Protein 1Z91 (pdb70)

InterPro domains:
  IPR000835 MarR-type HTH domain [PR00598] (55-71)
  IPR000835 MarR-type HTH domain [PR00598] (72-87)
  IPR000835 MarR-type HTH domain [PR00598] (91-107)
  IPR000835 MarR-type HTH domain [PS50995] (11-141)
  IPR000835 MarR-type HTH domain [SM00347] (31-131)
  IPR036388 Winged helix-like DNA-binding domain superfamily [G3DSA:1.10.10.10] (1-147)
  IPR036390 Winged helix DNA-binding domain superfamily [SSF46785] (8-143)
  IPR039422 Transcription regulators MarR/SlyA-like [PTHR33164] (9-141)
  IPR055166 Transcriptional regulator SarA/SarZ/Rot-like, helix-turn-helix domain [PF22381] (29-109)

Foldseek 3Di:
DDCVVDPVSVVVVVVVVLQVLCCVVVVVVVDHRLLVVLLVVCLPPQKDKLCVSCVVSVDDPVVSVVSVVVCVVVVQWDKDQDPVDSVIIMIGGGVVNNVSVVSCVCVVVVSVVVVVDDDCVVVVVVVVVVVVVVVVD

CATH classification: 1.10.10.10

Radius of gyration: 16.93 Å; Cα contacts (8 Å, |Δi|>4): 106; chains: 1; bounding box: 49×27×35 Å

B-factor: mean 36.59, std 13.79, range [1.74, 80.22]

Solvent-accessible surface area: 9925 Å² total; per-residue (Å²): 226,155,108,109,112,71,108,84,71,76,69,122,29,63,57,144,107,73,44,124,66,39,129,83,33,2,83,176,29,119,2,47,63,48,3,5,49,0,0,74,19,1,40,124,83,90,58,20,37,46,142,94,0,8,99,85,32,153,43,89,86,54,70,9,55,51,6,4,100,119,0,61,149,73,24,4,5,70,75,122,149,6,166,159,37,118,215,32,47,45,0,34,18,33,147,80,0,40,109,24,88,120,138,3,89,104,11,59,53,61,4,61,43,81,26,179,92,88,45,105,87,25,130,115,96,110,69,62,75,140,86,53,88,83,98,132,167

Structure (mmCIF, N/CA/C/O backbone):
data_1Z91
#
_entry.id   1Z91
#
_cell.length_a   55.355
_cell.length_b   55.355
_cell.length_c   77.242
_cell.angle_alpha   90.00
_cell.angle_beta   90.00
_cell.angle_gamma   90.00
#
_symmetry.space_group_name_H-M   'P 41 21 2'
#
loop_
_entity.id
_entity.type
_entity.pdbx_description
1 polymer 'Organic hydroperoxide resistance transcriptional regulator'
2 water water
#
loop_
_atom_site.group_PDB
_atom_site.id
_atom_site.type_symbol
_atom_site.label_atom_id
_atom_site.label_alt_id
_atom_site.label_comp_id
_atom_site.label_asym_id
_atom_site.label_entity_id
_atom_site.label_seq_id
_atom_site.pdbx_PDB_ins_code
_atom_site.Cartn_x
_atom_site.Cartn_y
_atom_site.Cartn_z
_atom_site.occupancy
_atom_site.B_iso_or_equiv
_atom_site.auth_seq_id
_atom_site.auth_comp_id
_atom_site.auth_asym_id
_atom_site.auth_atom_id
_atom_site.pdbx_PDB_model_num
ATOM 1 N N . MET A 1 8 ? -18.223 -8.054 23.814 1.00 44.48 8 MET A N 1
ATOM 2 C CA . MET A 1 8 ? -16.806 -8.495 23.937 1.00 34.35 8 MET A CA 1
ATOM 3 C C . MET A 1 8 ? -16.134 -8.803 22.606 1.00 29.83 8 MET A C 1
ATOM 4 O O . MET A 1 8 ? -15.228 -9.626 22.548 1.00 31.55 8 MET A O 1
ATOM 9 N N . LYS A 1 9 ? -16.562 -8.153 21.532 1.00 29.29 9 LYS A N 1
ATOM 10 C CA . LYS A 1 9 ? -15.929 -8.423 20.251 1.00 27.21 9 LYS A CA 1
ATOM 11 C C . LYS A 1 9 ? -14.485 -7.925 20.321 1.00 28.77 9 LYS A C 1
ATOM 12 O O . LYS A 1 9 ? -14.166 -6.957 21.024 1.00 28.68 9 LYS A O 1
ATOM 18 N N . LEU A 1 10 ? -13.605 -8.612 19.609 1.00 23.68 10 LEU A N 1
ATOM 19 C CA . LEU A 1 10 ? -12.211 -8.231 19.583 1.00 18.08 10 LEU A CA 1
ATOM 20 C C . LEU A 1 10 ? -12.075 -6.765 19.146 1.00 22.78 10 LEU A C 1
ATOM 21 O O . LEU A 1 10 ? -11.384 -5.975 19.794 1.00 24.03 10 LEU A O 1
ATOM 26 N N . GLU A 1 11 ? -12.761 -6.392 18.067 1.00 24.67 11 GLU A N 1
ATOM 27 C CA . GLU A 1 11 ? -12.685 -5.026 17.550 1.00 24.12 11 GLU A CA 1
ATOM 28 C C . GLU A 1 11 ? -13.393 -3.943 18.378 1.00 20.51 11 GLU A C 1
ATOM 29 O O . GLU A 1 11 ? -13.457 -2.794 17.966 1.00 24.26 11 GLU A O 1
ATOM 35 N N . ASN A 1 12 ? -13.932 -4.299 19.537 1.00 25.26 12 ASN A N 1
ATOM 36 C CA . ASN A 1 12 ? -14.562 -3.297 20.390 1.00 25.25 12 ASN A CA 1
ATOM 37 C C . ASN A 1 12 ? -13.602 -3.017 21.549 1.00 24.10 12 ASN A C 1
ATOM 38 O O . ASN A 1 12 ? -13.850 -2.154 22.387 1.00 26.41 12 ASN A O 1
ATOM 43 N N . GLN A 1 13 ? -12.502 -3.762 21.587 1.00 20.44 13 GLN A N 1
ATOM 44 C CA . GLN A 1 13 ? -11.491 -3.588 22.625 1.00 25.10 13 GLN A CA 1
ATOM 45 C C . GLN A 1 13 ? -10.550 -2.449 22.247 1.00 19.11 13 GLN A C 1
ATOM 46 O O . GLN A 1 13 ? -9.912 -2.484 21.201 1.00 29.14 13 GLN A O 1
ATOM 52 N N . LEU A 1 14 ? -10.463 -1.438 23.100 1.00 17.15 14 LEU A N 1
ATOM 53 C CA . LEU A 1 14 ? -9.605 -0.290 22.825 1.00 14.35 14 LEU A CA 1
ATOM 54 C C . LEU A 1 14 ? -8.124 -0.667 22.776 1.00 13.59 14 LEU A C 1
ATOM 55 O O . LEU A 1 14 ? -7.348 -0.075 22.028 1.00 17.04 14 LEU A O 1
ATOM 60 N N . SER A 1 15 ? -7.728 -1.657 23.567 1.00 14.51 15 SER A N 1
ATOM 61 C CA . SER A 1 15 ? -6.331 -2.063 23.573 1.00 15.85 15 SER A CA 1
ATOM 62 C C . SER A 1 15 ? -5.963 -2.666 22.222 1.00 17.48 15 SER A C 1
ATOM 63 O O . SER A 1 15 ? -4.921 -2.329 21.661 1.00 25.40 15 SER A O 1
ATOM 66 N N . PHE A 1 16 ? -6.812 -3.540 21.687 1.00 14.56 16 PHE A N 1
ATOM 67 C CA . PHE A 1 16 ? -6.516 -4.118 20.382 1.00 21.85 16 PHE A CA 1
ATOM 68 C C . PHE A 1 16 ? -6.538 -3.049 19.270 1.00 19.39 16 PHE A C 1
ATOM 69 O O . 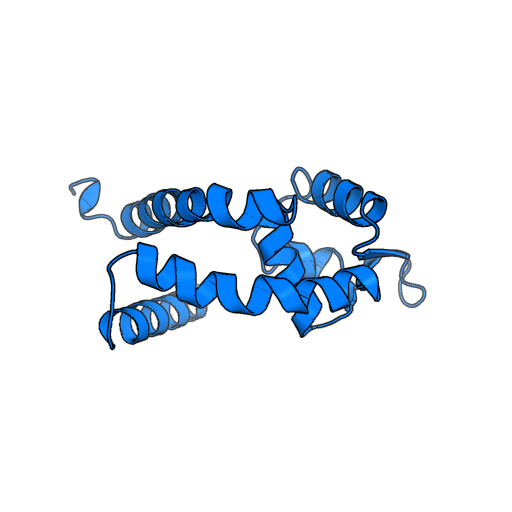PHE A 1 16 ? -5.666 -3.037 18.404 1.00 22.91 16 PHE A O 1
ATOM 77 N N . LEU A 1 17 ? -7.527 -2.158 19.307 1.00 15.97 17 LEU A N 1
ATOM 78 C CA . LEU A 1 17 ? -7.661 -1.089 18.318 1.00 14.39 17 LEU A CA 1
ATOM 79 C C . LEU A 1 17 ? -6.424 -0.199 18.236 1.00 12.97 17 LEU A C 1
ATOM 80 O O . LEU A 1 17 ? -5.999 0.205 17.148 1.00 9.16 17 LEU A O 1
ATOM 85 N N . LEU A 1 18 ? -5.847 0.104 19.395 1.00 12.45 18 LEU A N 1
ATOM 86 C CA . LEU A 1 18 ? -4.641 0.922 19.479 1.00 8.42 18 LEU A CA 1
ATOM 87 C C . LEU A 1 18 ? -3.468 0.189 18.846 1.00 14.74 18 LEU A C 1
ATOM 88 O O . LEU A 1 18 ? -2.699 0.775 18.089 1.00 16.56 18 LEU A O 1
ATOM 93 N N . TYR A 1 19 ? -3.333 -1.099 19.162 1.00 17.39 19 TYR A N 1
ATOM 94 C CA . TYR A 1 19 ? -2.223 -1.881 18.638 1.00 16.75 19 TYR A CA 1
ATOM 95 C C . TYR A 1 19 ? -2.347 -2.123 17.142 1.00 17.77 19 TYR A C 1
ATOM 96 O O . TYR A 1 19 ? -1.389 -1.899 16.402 1.00 17.44 19 TYR A O 1
ATOM 105 N N . ALA A 1 20 ? -3.514 -2.574 16.689 1.00 14.12 20 ALA A N 1
ATOM 106 C CA . ALA A 1 20 ? -3.698 -2.818 15.263 1.00 16.70 20 ALA A CA 1
ATOM 107 C C . ALA A 1 20 ? -3.400 -1.549 14.470 1.00 16.23 20 ALA A C 1
ATOM 108 O O . ALA A 1 20 ? -2.565 -1.567 13.555 1.00 19.23 20 ALA A O 1
ATOM 110 N N . SER A 1 21 ? -4.074 -0.454 14.826 1.00 15.21 21 SER A N 1
ATOM 111 C CA . SER A 1 21 ? -3.882 0.832 14.141 1.00 21.71 21 SER A CA 1
ATOM 112 C C . SER A 1 21 ? -2.414 1.199 14.147 1.00 24.85 21 SER A C 1
ATOM 113 O O . SER A 1 21 ? -1.911 1.830 13.213 1.00 25.29 21 SER A O 1
ATOM 116 N N . SER A 1 22 ? -1.742 0.793 15.218 1.00 23.31 22 SER A N 1
ATOM 117 C CA . SER A 1 22 ? -0.317 1.021 15.388 1.00 23.98 22 SER A CA 1
ATOM 118 C C . SER A 1 22 ? 0.454 0.318 14.254 1.00 24.70 22 SER A C 1
ATOM 119 O O . SER A 1 22 ? 1.294 0.935 13.586 1.00 19.49 22 SER A O 1
ATOM 122 N N . ARG A 1 23 ? 0.154 -0.965 14.036 1.00 23.45 23 ARG A N 1
ATOM 123 C CA . ARG A 1 23 ? 0.794 -1.754 12.980 1.00 19.00 23 ARG A CA 1
ATOM 124 C C . ARG A 1 23 ? 0.513 -1.141 11.614 1.00 20.47 23 ARG A C 1
ATOM 125 O O . ARG A 1 23 ? 1.427 -0.885 10.846 1.00 19.33 23 ARG A O 1
ATOM 133 N N . GLU A 1 24 ? -0.763 -0.918 11.313 1.00 26.36 24 GLU A N 1
ATOM 134 C CA . GLU A 1 24 ? -1.158 -0.343 10.032 1.00 27.67 24 GLU A CA 1
ATOM 135 C C . GLU A 1 24 ? -0.495 0.998 9.724 1.00 31.04 24 GLU A C 1
ATOM 136 O O . GLU A 1 24 ? -0.040 1.221 8.599 1.00 30.52 24 GLU A O 1
ATOM 142 N N . MET A 1 25 ? -0.443 1.892 10.713 1.00 34.56 25 MET A N 1
ATOM 143 C CA . MET A 1 25 ? 0.183 3.207 10.529 1.00 36.06 25 MET A CA 1
ATOM 144 C C . MET A 1 25 ? 1.674 3.072 10.237 1.00 35.58 25 MET A C 1
ATOM 145 O O . MET A 1 25 ? 2.183 3.652 9.289 1.00 34.02 25 MET A O 1
ATOM 150 N N . THR A 1 26 ? 2.366 2.306 11.071 1.00 32.91 26 THR A N 1
ATOM 151 C CA . THR A 1 26 ? 3.788 2.073 10.906 1.00 31.47 26 THR A CA 1
ATOM 152 C C . THR A 1 26 ? 4.169 1.658 9.488 1.00 34.76 26 THR A C 1
ATOM 153 O O . THR A 1 26 ? 4.985 2.313 8.846 1.00 45.17 26 THR A O 1
ATOM 157 N N . LYS A 1 27 ? 3.589 0.568 9.000 1.00 38.34 27 LYS A N 1
ATOM 158 C CA . LYS A 1 27 ? 3.891 0.085 7.651 1.00 41.36 27 LYS A CA 1
ATOM 159 C C . LYS A 1 27 ? 3.818 1.191 6.608 1.00 41.53 27 LYS A C 1
ATOM 160 O O . LYS A 1 27 ? 4.354 1.055 5.511 1.00 44.69 27 LYS A O 1
ATOM 166 N N . GLN A 1 28 ? 3.158 2.286 6.964 1.00 41.85 28 GLN A N 1
ATOM 167 C CA . GLN A 1 28 ? 2.987 3.422 6.069 1.00 39.10 28 GLN A CA 1
ATOM 168 C C . GLN A 1 28 ? 4.274 4.241 5.959 1.00 39.84 28 GLN A C 1
ATOM 169 O O . GLN A 1 28 ? 4.317 5.256 5.261 1.00 40.56 28 GLN A O 1
ATOM 175 N N . TYR A 1 29 ? 5.323 3.805 6.649 1.00 41.24 29 TYR A N 1
ATOM 176 C CA . TYR A 1 29 ? 6.591 4.528 6.620 1.00 42.97 29 TYR A CA 1
ATOM 177 C C . TYR A 1 29 ? 7.619 3.971 5.643 1.00 41.90 29 TYR A C 1
ATOM 178 O O . TYR A 1 29 ? 8.295 4.740 4.959 1.00 44.59 29 TYR A O 1
ATOM 187 N N . LYS A 1 30 ? 7.727 2.645 5.572 1.00 38.42 30 LYS A N 1
ATOM 188 C CA . LYS A 1 30 ? 8.689 1.985 4.686 1.00 43.08 30 LYS A CA 1
ATOM 189 C C . LYS A 1 30 ? 9.030 2.785 3.430 1.00 43.70 30 LYS A C 1
ATOM 190 O O . LYS A 1 30 ? 10.200 3.004 3.131 1.00 49.06 30 LYS A O 1
ATOM 196 N N . PRO A 1 31 ? 8.015 3.244 2.685 1.00 42.88 31 PRO A N 1
ATOM 197 C CA . PRO A 1 31 ? 8.254 4.019 1.462 1.00 41.18 31 PRO A CA 1
ATOM 198 C C . PRO A 1 31 ? 9.110 5.273 1.642 1.00 38.51 31 PRO A C 1
ATOM 199 O O . PRO A 1 31 ? 10.069 5.500 0.908 1.00 32.01 31 PRO A O 1
ATOM 203 N N . LEU A 1 32 ? 8.753 6.087 2.624 1.00 40.35 32 LEU A N 1
ATOM 204 C CA . LEU A 1 32 ? 9.456 7.333 2.870 1.00 37.53 32 LEU A CA 1
ATOM 205 C C . LEU A 1 32 ? 10.795 7.164 3.586 1.00 40.41 32 LEU A C 1
ATOM 206 O O . LEU A 1 32 ? 11.734 7.932 3.350 1.00 41.76 32 LEU A O 1
ATOM 211 N N . LEU A 1 33 ? 10.890 6.157 4.448 1.00 40.21 33 LEU A N 1
ATOM 212 C CA . LEU A 1 33 ? 12.122 5.911 5.191 1.00 41.82 33 LEU A CA 1
ATOM 213 C C . LEU A 1 33 ? 13.188 5.150 4.402 1.00 45.14 33 LEU A C 1
ATOM 214 O O . LEU A 1 33 ? 14.387 5.303 4.658 1.00 39.38 33 LEU A O 1
ATOM 219 N N . ASP A 1 34 ? 12.759 4.331 3.448 1.00 47.48 34 ASP A N 1
ATOM 220 C CA . ASP A 1 34 ? 13.703 3.567 2.642 1.00 47.65 34 ASP A CA 1
ATOM 221 C C . ASP A 1 34 ? 14.670 4.489 1.920 1.00 49.35 34 ASP A C 1
ATOM 222 O O . ASP A 1 34 ? 15.804 4.110 1.641 1.00 48.47 34 ASP A O 1
ATOM 227 N N . LYS A 1 35 ? 14.227 5.708 1.637 1.00 53.40 35 LYS A N 1
ATOM 228 C CA . LYS A 1 35 ? 15.081 6.672 0.956 1.00 57.87 35 LYS A CA 1
ATOM 229 C C . LYS A 1 35 ? 16.223 7.145 1.860 1.00 57.32 35 LYS A C 1
ATOM 230 O O . LYS A 1 35 ? 17.352 7.339 1.401 1.00 59.12 35 LYS A O 1
ATOM 236 N N . LEU A 1 36 ? 15.928 7.325 3.144 1.00 55.24 36 LEU A N 1
ATOM 237 C CA . LEU A 1 36 ? 16.930 7.778 4.104 1.00 52.76 36 LEU A CA 1
ATOM 238 C C . LEU A 1 36 ? 17.684 6.597 4.697 1.00 51.70 36 LEU A C 1
ATOM 239 O O . LEU A 1 36 ? 18.567 6.780 5.531 1.00 51.20 36 LEU A O 1
ATOM 244 N N . ASN A 1 37 ? 17.331 5.391 4.253 1.00 54.15 37 ASN A N 1
ATOM 245 C CA . ASN A 1 37 ? 17.940 4.151 4.737 1.00 57.36 37 ASN A CA 1
ATOM 246 C C . ASN A 1 37 ? 17.402 3.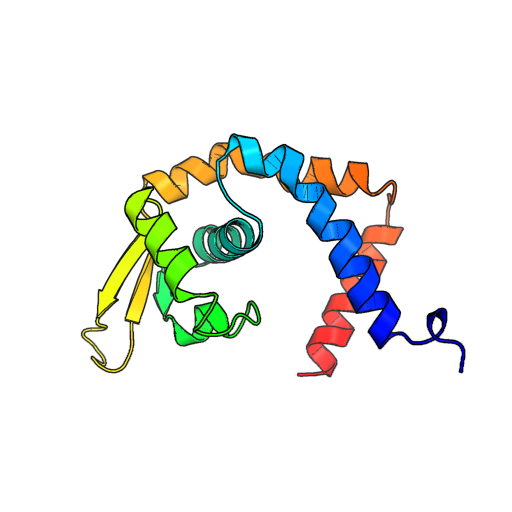770 6.112 1.00 57.94 37 ASN A C 1
ATOM 247 O O . ASN A 1 37 ? 17.351 2.596 6.480 1.00 61.74 37 ASN A O 1
ATOM 252 N N . ILE A 1 38 ? 16.994 4.787 6.857 1.00 56.01 38 ILE A N 1
ATOM 253 C CA . ILE A 1 38 ? 16.448 4.634 8.196 1.00 52.31 38 ILE A CA 1
ATOM 254 C C . ILE A 1 38 ? 15.281 3.644 8.263 1.00 47.34 38 ILE A C 1
ATOM 255 O O . ILE A 1 38 ? 14.513 3.502 7.310 1.00 44.35 38 ILE A O 1
ATOM 260 N N . THR A 1 39 ? 15.162 2.955 9.398 1.00 42.85 39 THR A N 1
ATOM 261 C CA . THR A 1 39 ? 14.048 2.040 9.626 1.00 33.89 39 THR A CA 1
ATOM 262 C C . THR A 1 39 ? 13.106 2.821 10.534 1.00 30.72 39 THR A C 1
ATOM 263 O O . THR A 1 39 ? 13.397 3.958 10.913 1.00 32.62 39 THR A O 1
ATOM 267 N N . TYR A 1 40 ? 11.981 2.229 10.890 1.00 24.70 40 TYR A N 1
ATOM 268 C CA . TYR A 1 40 ? 11.053 2.940 11.740 1.00 25.75 40 TYR A CA 1
ATOM 269 C C . TYR A 1 40 ? 11.618 3.246 13.137 1.00 25.20 40 TYR A C 1
ATOM 270 O O . TYR A 1 40 ? 11.648 4.400 13.552 1.00 29.06 40 TYR A O 1
ATOM 279 N N . PRO A 1 41 ? 12.082 2.229 13.875 1.00 19.20 41 PRO A N 1
ATOM 280 C CA . PRO A 1 41 ? 12.612 2.535 15.205 1.00 19.04 41 PRO A CA 1
ATOM 281 C C . PRO A 1 41 ? 13.718 3.568 15.172 1.00 23.92 41 PRO A C 1
ATOM 282 O O . PRO A 1 41 ? 13.803 4.423 16.049 1.00 25.55 41 PRO A O 1
ATOM 286 N N . GLN A 1 42 ? 14.561 3.495 14.151 1.00 25.45 42 GLN A N 1
ATOM 287 C CA . GLN A 1 42 ? 15.676 4.423 14.040 1.00 25.79 42 GLN A CA 1
ATOM 288 C C . GLN A 1 42 ? 15.174 5.824 13.801 1.00 25.30 42 GLN A C 1
ATOM 289 O O . GLN A 1 42 ? 15.798 6.803 14.229 1.00 28.66 42 GLN A O 1
ATOM 295 N N . TYR A 1 43 ? 14.037 5.915 13.119 1.00 23.99 43 TYR A N 1
ATOM 296 C CA . TYR A 1 43 ? 13.431 7.204 12.821 1.00 18.73 43 TYR A CA 1
ATOM 297 C C . TYR A 1 43 ? 12.924 7.823 14.120 1.00 17.15 43 TYR A C 1
ATOM 298 O O . TYR A 1 43 ? 13.132 9.009 14.365 1.00 16.92 43 TYR A O 1
ATOM 307 N N . LEU A 1 44 ? 12.273 7.020 14.959 1.00 17.28 44 LEU A N 1
ATOM 308 C CA . LEU A 1 44 ? 11.766 7.519 16.230 1.00 13.71 44 LEU A CA 1
ATOM 309 C C . LEU A 1 44 ? 12.930 7.979 17.096 1.00 11.95 44 LEU A C 1
ATOM 310 O O . LEU A 1 44 ? 12.871 9.045 17.691 1.00 14.27 44 LEU A O 1
ATOM 315 N N . ALA A 1 45 ? 13.993 7.183 17.160 1.00 11.93 45 ALA A N 1
ATOM 316 C CA . ALA A 1 45 ? 15.159 7.549 17.959 1.00 12.57 45 ALA A CA 1
ATOM 317 C C . ALA A 1 45 ? 15.713 8.891 17.470 1.00 18.24 45 ALA A C 1
ATOM 318 O O . ALA A 1 45 ? 16.115 9.749 18.273 1.00 14.28 45 ALA A O 1
ATOM 320 N N . LEU A 1 46 ? 15.713 9.063 16.147 1.00 16.87 46 LEU A N 1
ATOM 321 C CA . LEU A 1 46 ? 16.184 10.289 15.505 1.00 15.47 46 LEU A CA 1
ATOM 322 C C . LEU A 1 46 ? 15.327 11.498 15.907 1.00 15.59 46 LEU A C 1
ATOM 323 O O . LEU A 1 46 ? 15.846 12.600 16.114 1.00 17.40 46 LEU A O 1
ATOM 328 N N . LEU A 1 47 ? 14.017 11.299 16.005 1.00 11.36 47 LEU A N 1
ATOM 329 C CA . LEU A 1 47 ? 13.123 12.377 16.415 1.00 17.76 47 LEU A CA 1
ATOM 330 C C . LEU A 1 47 ? 13.411 12.714 17.885 1.00 20.04 47 LEU A C 1
ATOM 331 O O . LEU A 1 47 ? 13.271 13.862 18.310 1.00 23.10 47 LEU A O 1
ATOM 336 N N . LEU A 1 48 ? 13.811 11.714 18.663 1.00 15.29 48 LEU A N 1
ATOM 337 C CA . LEU A 1 48 ? 14.145 11.966 20.056 1.00 24.43 48 LEU A CA 1
ATOM 338 C C . LEU A 1 48 ? 15.450 12.774 20.091 1.00 31.05 48 LEU A C 1
ATOM 339 O O . LEU A 1 48 ? 15.597 13.707 20.889 1.00 29.74 48 LEU A O 1
ATOM 344 N N . LEU A 1 49 ? 16.387 12.415 19.210 1.00 28.36 49 LEU A N 1
ATOM 345 C CA . LEU A 1 49 ? 17.682 13.084 19.162 1.00 28.81 49 LEU A CA 1
ATOM 346 C C . LEU A 1 49 ? 17.700 14.487 18.547 1.00 32.39 49 LEU A C 1
ATOM 347 O O . LEU A 1 49 ? 18.470 15.336 18.993 1.00 32.00 49 LEU A O 1
ATOM 352 N N . TRP A 1 50 ? 16.882 14.745 17.530 1.00 30.74 50 TRP A N 1
ATOM 353 C CA . TRP A 1 50 ? 16.854 16.086 16.958 1.00 27.21 50 TRP A CA 1
ATOM 354 C C . TRP A 1 50 ? 16.218 17.006 17.991 1.00 29.07 50 TRP A C 1
ATOM 355 O O . TRP A 1 50 ? 16.240 18.229 17.862 1.00 33.33 50 TRP A O 1
ATOM 366 N N . GLU A 1 51 ? 15.654 16.406 19.028 1.00 32.43 51 GLU A N 1
ATOM 367 C CA . GLU A 1 51 ? 15.000 17.171 20.079 1.00 35.23 51 GLU A CA 1
ATOM 368 C C . GLU A 1 51 ? 15.866 17.383 21.320 1.00 28.13 51 GLU A C 1
ATOM 369 O O . GLU A 1 51 ? 15.938 18.495 21.830 1.00 33.63 51 GLU A O 1
ATOM 375 N N . HIS A 1 52 ? 16.540 16.337 21.791 1.00 23.79 52 HIS A N 1
ATOM 376 C CA . HIS A 1 52 ? 17.361 16.454 22.995 1.00 25.75 52 HIS A CA 1
ATOM 377 C C . HIS A 1 52 ? 18.876 16.386 22.829 1.00 27.17 52 HIS A C 1
ATOM 378 O O . HIS A 1 52 ? 19.609 16.536 23.809 1.00 23.63 52 HIS A O 1
ATOM 385 N N . GLU A 1 53 ? 19.339 16.154 21.604 1.00 25.96 53 GLU A N 1
ATOM 386 C CA . GLU A 1 53 ? 20.769 16.066 21.312 1.00 30.09 53 GLU A CA 1
ATOM 387 C C . GLU A 1 53 ? 21.529 14.918 21.998 1.00 33.63 53 GLU A C 1
ATOM 388 O O . GLU A 1 53 ? 22.219 14.147 21.336 1.00 33.18 53 GLU A O 1
ATOM 394 N N . THR A 1 54 ? 21.412 14.816 23.320 1.00 33.22 54 THR A N 1
ATOM 395 C CA . THR A 1 54 ? 22.101 13.774 24.076 1.00 32.27 54 THR A CA 1
ATOM 396 C C . THR A 1 54 ? 21.167 13.084 25.064 1.00 31.91 54 THR A C 1
ATOM 397 O O . THR A 1 54 ? 20.418 13.741 25.792 1.00 33.56 54 THR A O 1
ATOM 401 N N . LEU A 1 55 ? 21.221 11.756 25.096 1.00 31.78 55 LEU A N 1
ATOM 402 C CA . LEU A 1 55 ? 20.380 10.987 26.004 1.00 29.72 55 LEU A CA 1
ATOM 403 C C . LEU A 1 55 ? 21.074 9.730 26.476 1.00 25.40 55 LEU A C 1
ATOM 404 O O . LEU A 1 55 ? 21.832 9.112 25.735 1.00 27.07 55 LEU A O 1
ATOM 409 N N . THR A 1 56 ? 20.820 9.357 27.723 1.00 26.80 56 THR A N 1
ATOM 410 C CA . THR A 1 56 ? 21.399 8.136 28.258 1.00 25.73 56 THR A CA 1
ATOM 411 C C . THR A 1 56 ? 20.630 7.021 27.554 1.00 27.28 56 THR A C 1
ATOM 412 O O . THR A 1 56 ? 19.576 7.269 26.966 1.00 22.29 56 THR A O 1
ATOM 416 N N . VAL A 1 57 ? 21.149 5.800 27.606 1.00 30.49 57 VAL A N 1
ATOM 417 C CA . VAL A 1 57 ? 20.482 4.677 26.961 1.00 26.12 57 VAL A CA 1
ATOM 418 C C . VAL A 1 57 ? 19.224 4.278 27.717 1.00 29.09 57 VAL A C 1
ATOM 419 O O . VAL A 1 57 ? 18.288 3.728 27.128 1.00 29.84 57 VAL A O 1
ATOM 423 N N . LYS A 1 58 ? 19.20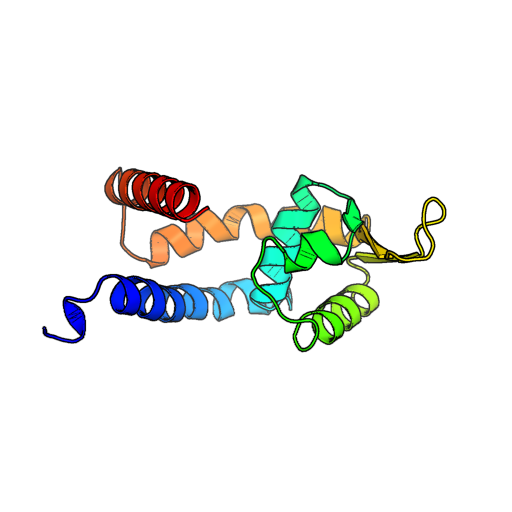1 4.542 29.023 1.00 33.08 58 LYS A N 1
ATOM 424 C CA . LYS A 1 58 ? 18.035 4.207 29.837 1.00 30.79 58 LYS A CA 1
ATOM 425 C C . LYS A 1 58 ? 16.826 4.987 29.337 1.00 31.94 58 LYS A C 1
ATOM 426 O O . LYS A 1 58 ? 15.815 4.383 28.985 1.00 37.93 58 LYS A O 1
ATOM 432 N N . LYS A 1 59 ? 16.925 6.318 29.298 1.00 28.04 59 LYS A N 1
ATOM 433 C CA . LYS A 1 59 ? 15.820 7.142 28.821 1.00 27.03 59 LYS A CA 1
ATOM 434 C C . LYS A 1 59 ? 15.509 6.862 27.358 1.00 32.09 59 LYS A C 1
ATOM 435 O O . LYS A 1 59 ? 14.353 6.916 26.942 1.00 35.45 59 LYS A O 1
ATOM 441 N N . MET A 1 60 ? 16.537 6.555 26.579 1.00 29.44 60 MET A N 1
ATOM 442 C CA . MET A 1 60 ? 16.349 6.279 25.163 1.00 32.56 60 MET A CA 1
ATOM 443 C C . MET A 1 60 ? 15.307 5.177 24.951 1.00 31.04 60 MET A C 1
ATOM 444 O O . MET A 1 60 ? 14.356 5.347 24.201 1.00 32.93 60 MET A O 1
ATOM 449 N N . GLY A 1 61 ? 15.488 4.044 25.614 1.00 31.78 61 GLY A N 1
ATOM 450 C CA . GLY A 1 61 ? 14.543 2.958 25.463 1.00 30.96 61 GLY A CA 1
ATOM 451 C C . GLY A 1 61 ? 13.334 3.189 26.344 1.00 38.89 61 GLY A C 1
ATOM 452 O O . GLY A 1 61 ? 12.240 2.700 26.060 1.00 43.02 61 GLY A O 1
ATOM 453 N N . GLU A 1 62 ? 13.531 3.935 27.424 1.00 36.70 62 GLU A N 1
ATOM 454 C CA . GLU A 1 62 ? 12.445 4.240 28.342 1.00 39.49 62 GLU A CA 1
ATOM 455 C C . GLU A 1 62 ? 11.282 4.828 27.549 1.00 38.41 62 GLU A C 1
ATOM 456 O O . GLU A 1 62 ? 10.212 4.227 27.455 1.00 41.66 62 GLU A O 1
ATOM 462 N N . GLN A 1 63 ? 11.499 6.003 26.971 1.00 38.20 63 GLN A N 1
ATOM 463 C CA . GLN A 1 63 ? 10.471 6.658 26.183 1.00 37.91 63 GLN A CA 1
ATOM 464 C C . GLN A 1 63 ? 10.634 6.255 24.727 1.00 37.88 63 GLN A C 1
ATOM 465 O O . GLN A 1 63 ? 11.224 6.969 23.926 1.00 41.98 63 GLN A O 1
ATOM 471 N N . LEU A 1 64 ? 10.098 5.089 24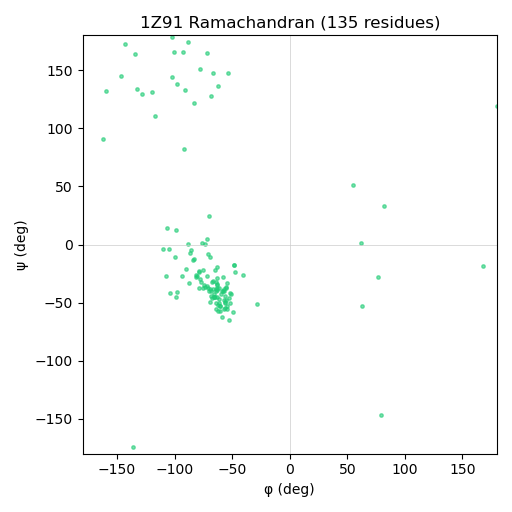.397 1.00 38.70 64 LEU A N 1
ATOM 472 C CA . LEU A 1 64 ? 10.193 4.547 23.052 1.00 33.19 64 LEU A CA 1
ATOM 473 C C . LEU A 1 64 ? 9.732 3.098 23.169 1.00 32.54 64 LEU A C 1
ATOM 474 O O . LEU A 1 64 ? 9.383 2.461 22.184 1.00 37.25 64 LEU A O 1
ATOM 479 N N . TYR A 1 65 ? 9.741 2.586 24.395 1.00 36.80 65 TYR A N 1
ATOM 480 C CA . TYR A 1 65 ? 9.340 1.210 24.671 1.00 40.49 65 TYR A CA 1
ATOM 481 C C . TYR A 1 65 ? 10.117 0.169 23.836 1.00 39.46 65 TYR A C 1
ATOM 482 O O . TYR A 1 65 ? 9.528 -0.696 23.188 1.00 40.69 65 TYR A O 1
ATOM 491 N N . LEU A 1 66 ? 11.443 0.256 23.849 1.00 40.88 66 LEU A N 1
ATOM 492 C CA . LEU A 1 66 ? 12.262 -0.704 23.111 1.00 42.62 66 LEU A CA 1
ATOM 493 C C . LEU A 1 66 ? 13.187 -1.474 24.058 1.00 45.20 66 LEU A C 1
ATOM 494 O O . LEU A 1 66 ? 13.857 -0.881 24.904 1.00 41.77 66 LEU A O 1
ATOM 499 N N . ASP A 1 67 ? 13.206 -2.799 23.916 1.00 48.49 67 ASP A N 1
ATOM 500 C CA . ASP A 1 67 ? 14.037 -3.657 24.755 1.00 53.97 67 ASP A CA 1
ATOM 501 C C . ASP A 1 67 ? 15.499 -3.650 24.308 1.00 57.12 67 ASP A C 1
ATOM 502 O O . ASP A 1 67 ? 15.805 -3.455 23.126 1.00 54.76 67 ASP A O 1
ATOM 507 N N . SER A 1 68 ? 16.399 -3.864 25.262 1.00 57.28 68 SER A N 1
ATOM 508 C CA . SER A 1 68 ? 17.826 -3.875 24.972 1.00 61.02 68 SER A CA 1
ATOM 509 C C . SER A 1 68 ? 18.152 -4.734 23.756 1.00 63.47 68 SER A C 1
ATOM 510 O O . SER A 1 68 ? 19.182 -4.540 23.107 1.00 61.03 68 SER A O 1
ATOM 513 N N . GLY A 1 69 ? 17.266 -5.681 23.453 1.00 65.14 69 GLY A N 1
ATOM 514 C CA . GLY A 1 69 ? 17.477 -6.563 22.319 1.00 64.10 69 GLY A CA 1
ATOM 515 C C . GLY A 1 69 ? 17.318 -5.884 20.972 1.00 61.30 69 GLY A C 1
ATOM 516 O O . GLY A 1 69 ? 18.059 -6.179 20.034 1.00 58.89 69 GLY A O 1
ATOM 517 N N . THR A 1 70 ? 16.354 -4.972 20.877 1.00 60.55 70 THR A N 1
ATOM 518 C CA . THR A 1 70 ? 16.100 -4.254 19.633 1.00 57.74 70 THR A CA 1
ATOM 519 C C . THR A 1 70 ? 16.587 -2.812 19.723 1.00 53.84 70 THR A C 1
ATOM 520 O O . THR A 1 70 ? 16.255 -1.979 18.883 1.00 58.48 70 THR A O 1
ATOM 524 N N . LEU A 1 71 ? 17.389 -2.530 20.739 1.00 51.49 71 LEU A N 1
ATOM 525 C CA . LEU A 1 71 ? 17.919 -1.191 20.955 1.00 48.22 71 LEU A CA 1
ATOM 526 C C . LEU A 1 71 ? 19.386 -1.103 20.536 1.00 47.99 71 LEU A C 1
ATOM 527 O O . LEU A 1 71 ? 19.807 -0.125 19.918 1.00 46.69 71 LEU A O 1
ATOM 532 N N . THR A 1 72 ? 20.148 -2.143 20.875 1.00 47.10 72 THR A N 1
ATOM 533 C CA . THR A 1 72 ? 21.575 -2.220 20.588 1.00 47.83 72 THR A CA 1
ATOM 534 C C . THR A 1 72 ? 21.942 -2.331 19.115 1.00 47.60 72 THR A C 1
ATOM 535 O O . THR A 1 72 ? 22.853 -1.652 18.647 1.00 49.05 72 THR A O 1
ATOM 539 N N . PRO A 1 73 ? 21.260 -3.207 18.367 1.00 49.07 73 PRO A N 1
ATOM 540 C CA . PRO A 1 73 ? 21.575 -3.344 16.941 1.00 47.82 73 PRO A CA 1
ATOM 541 C C . PRO A 1 73 ? 21.276 -2.038 16.212 1.00 47.85 73 PRO A C 1
ATOM 542 O O . PRO A 1 73 ? 21.978 -1.653 15.279 1.00 48.32 73 PRO A O 1
ATOM 546 N N . MET A 1 74 ? 20.226 -1.360 16.667 1.00 47.21 74 MET A N 1
ATOM 547 C CA . MET A 1 74 ? 19.783 -0.092 16.095 1.00 43.24 74 MET A CA 1
ATOM 548 C C . MET A 1 74 ? 20.875 0.970 16.205 1.00 40.81 74 MET A C 1
ATOM 549 O O . MET A 1 74 ? 21.292 1.549 15.203 1.00 44.49 74 MET A O 1
ATOM 554 N N . LEU A 1 75 ? 21.323 1.233 17.428 1.00 39.19 75 LEU A N 1
ATOM 555 C CA . LEU A 1 75 ? 22.374 2.215 17.646 1.00 40.12 75 LEU A CA 1
ATOM 556 C C . LEU A 1 75 ? 23.614 1.778 16.888 1.00 42.71 75 LEU A C 1
ATOM 557 O O . LEU A 1 75 ? 24.288 2.595 16.256 1.00 44.79 75 LEU A O 1
ATOM 562 N N . LYS A 1 76 ? 23.916 0.486 16.954 1.00 41.48 76 LYS A N 1
ATOM 563 C CA . LYS A 1 76 ? 25.079 -0.046 16.260 1.00 43.67 76 LYS A CA 1
ATOM 564 C C . LYS A 1 76 ? 25.073 0.390 14.796 1.00 42.56 76 LYS A C 1
ATOM 565 O O . LYS A 1 76 ? 26.115 0.772 14.261 1.00 41.96 76 LYS A O 1
ATOM 571 N N . ARG A 1 77 ? 23.905 0.346 14.155 1.00 36.35 77 ARG A N 1
ATOM 572 C CA . ARG A 1 77 ? 23.801 0.734 12.748 1.00 38.87 77 ARG A CA 1
ATOM 573 C C . ARG A 1 77 ? 23.895 2.243 12.561 1.00 40.21 77 ARG A C 1
ATOM 574 O O . ARG A 1 77 ? 24.477 2.725 11.581 1.00 33.90 77 ARG A O 1
ATOM 582 N N . MET A 1 78 ? 23.321 2.990 13.502 1.00 34.55 78 MET A N 1
ATOM 583 C CA . MET A 1 78 ? 23.359 4.433 13.407 1.00 30.44 78 MET A CA 1
ATOM 584 C C . MET A 1 78 ? 24.786 4.916 13.555 1.00 35.02 78 MET A C 1
ATOM 585 O O . MET A 1 78 ? 25.198 5.847 12.868 1.00 38.89 78 MET A O 1
ATOM 590 N N . GLU A 1 79 ? 25.549 4.281 14.438 1.00 35.18 79 GLU A N 1
ATOM 591 C CA . GLU A 1 79 ? 26.936 4.677 14.626 1.00 36.15 79 GLU A CA 1
ATOM 592 C C . GLU A 1 79 ? 27.686 4.481 13.335 1.00 37.30 79 GLU A C 1
ATOM 593 O O . GLU A 1 79 ? 28.431 5.360 12.906 1.00 46.36 79 GLU A O 1
ATOM 599 N N . GLN A 1 80 ? 27.496 3.316 12.721 1.00 39.72 80 GLN A N 1
ATOM 600 C CA . GLN A 1 80 ? 28.154 3.005 11.452 1.00 39.81 80 GLN A CA 1
ATOM 601 C C . GLN A 1 80 ? 27.781 4.074 10.421 1.00 42.21 80 GLN A C 1
ATOM 602 O O . GLN A 1 80 ? 28.653 4.618 9.741 1.00 40.36 80 GLN A O 1
ATOM 608 N N . GLN A 1 81 ? 26.488 4.384 10.324 1.00 42.13 81 GLN A N 1
ATOM 609 C CA . GLN A 1 81 ? 26.023 5.410 9.397 1.00 44.08 81 GLN A CA 1
ATOM 610 C C . GLN A 1 81 ? 26.604 6.774 9.780 1.00 42.76 81 GLN A C 1
ATOM 611 O O . GLN A 1 81 ? 26.626 7.707 8.969 1.00 43.14 81 GLN A O 1
ATOM 617 N N . GLY A 1 82 ? 27.059 6.880 11.027 1.00 40.36 82 GLY A N 1
ATOM 618 C CA . GLY A 1 82 ? 27.622 8.123 11.526 1.00 39.03 82 GLY A CA 1
ATOM 619 C C . GLY A 1 82 ? 26.547 9.097 11.976 1.00 36.07 82 GLY A C 1
ATOM 620 O O . GLY A 1 82 ? 26.711 10.302 11.859 1.00 37.89 82 GLY A O 1
ATOM 621 N N . LEU A 1 83 ? 25.445 8.570 12.498 1.00 37.29 83 LEU A N 1
ATOM 622 C CA . LEU A 1 83 ? 24.335 9.396 12.942 1.00 39.69 83 LEU A CA 1
ATOM 623 C C . LEU A 1 83 ? 24.414 9.730 14.434 1.00 42.68 83 LEU A C 1
ATOM 624 O O . LEU A 1 83 ? 23.902 10.755 14.884 1.00 42.85 83 LEU A O 1
ATOM 629 N N . ILE A 1 84 ? 25.062 8.862 15.198 1.00 43.67 84 ILE A N 1
ATOM 630 C CA . ILE A 1 84 ? 25.206 9.064 16.632 1.00 38.57 84 ILE A CA 1
ATOM 631 C C . ILE A 1 84 ? 26.635 8.738 17.068 1.00 42.22 84 ILE A C 1
ATOM 632 O O . ILE A 1 84 ? 27.509 8.461 16.244 1.00 36.51 84 ILE A O 1
ATOM 637 N N . THR A 1 85 ? 26.859 8.770 18.376 1.00 46.03 85 THR A N 1
ATOM 638 C CA . THR A 1 85 ? 28.161 8.466 18.952 1.00 44.22 85 THR A CA 1
ATOM 639 C C . THR A 1 85 ? 27.931 8.110 20.401 1.00 42.86 85 THR A C 1
ATOM 640 O O . THR A 1 85 ? 27.221 8.815 21.106 1.00 44.68 85 THR A O 1
ATOM 644 N N . ARG A 1 86 ? 28.520 7.008 20.842 1.00 47.61 86 ARG A N 1
ATOM 645 C CA . ARG A 1 86 ? 28.374 6.587 22.222 1.00 44.31 86 ARG A CA 1
ATOM 646 C C . ARG A 1 86 ? 29.445 7.231 23.082 1.00 43.68 86 ARG A C 1
ATOM 647 O O . ARG A 1 86 ? 30.348 7.904 22.576 1.00 46.57 86 ARG A O 1
ATOM 655 N N . LYS A 1 87 ? 29.333 7.009 24.386 1.00 42.81 87 LYS A N 1
ATOM 656 C CA . LYS A 1 87 ? 30.267 7.559 25.355 1.00 42.72 87 LYS A CA 1
ATOM 657 C C . LYS A 1 87 ? 29.859 7.130 26.751 1.00 41.06 87 LYS A C 1
ATOM 658 O O . LYS A 1 87 ? 28.764 7.448 27.208 1.00 44.56 87 LYS A O 1
ATOM 664 N N . ARG A 1 88 ? 30.742 6.401 27.420 1.00 38.47 88 ARG A N 1
ATOM 665 C CA . ARG A 1 88 ? 30.492 5.956 28.782 1.00 32.01 88 ARG A CA 1
ATOM 666 C C . ARG A 1 88 ? 30.372 7.264 29.551 1.00 28.36 88 ARG A C 1
ATOM 667 O O . ARG A 1 88 ? 31.147 8.183 29.318 1.00 28.98 88 ARG A O 1
ATOM 675 N N . SER A 1 89 ? 29.389 7.373 30.436 1.00 30.46 89 SER A N 1
ATOM 676 C CA . SER A 1 89 ? 29.222 8.599 31.216 1.00 23.84 89 SER A CA 1
ATOM 677 C C . SER A 1 89 ? 30.371 8.750 32.184 1.00 25.90 89 SER A C 1
ATOM 678 O O . SER A 1 89 ? 30.674 7.834 32.948 1.00 31.27 89 SER A O 1
ATOM 681 N N . GLU A 1 90 ? 31.008 9.910 32.158 1.00 28.99 90 GLU A N 1
ATOM 682 C CA . GLU A 1 90 ? 32.138 10.164 33.040 1.00 33.84 90 GLU A CA 1
ATOM 683 C C . GLU A 1 90 ? 31.654 10.505 34.456 1.00 31.71 90 GLU A C 1
ATOM 684 O O . GLU A 1 90 ? 32.390 10.336 35.430 1.00 25.40 90 GLU A O 1
ATOM 690 N N . GLU A 1 91 ? 30.408 10.972 34.555 1.00 34.03 91 GLU A N 1
ATOM 691 C CA . GLU A 1 91 ? 29.788 11.340 35.831 1.00 33.30 91 GLU A CA 1
ATOM 692 C C . GLU A 1 91 ? 29.330 10.091 36.565 1.00 34.17 91 GLU A C 1
ATOM 693 O O . GLU A 1 91 ? 29.198 10.084 37.783 1.00 33.08 91 GLU A O 1
ATOM 699 N N . ASP A 1 92 ? 29.104 9.029 35.806 1.00 38.13 92 ASP A N 1
ATOM 700 C CA . ASP A 1 92 ? 28.628 7.771 36.355 1.00 42.29 92 ASP A CA 1
ATOM 701 C C . ASP A 1 92 ? 28.896 6.686 35.325 1.00 45.88 92 ASP A C 1
ATOM 702 O O . ASP A 1 92 ? 28.053 6.431 34.461 1.00 46.87 92 ASP A O 1
ATOM 707 N N . GLU A 1 93 ? 30.061 6.050 35.412 1.00 45.00 93 GLU A N 1
ATOM 708 C CA . GLU A 1 93 ? 30.414 5.011 34.452 1.00 46.82 93 GLU A CA 1
ATOM 709 C C . GLU A 1 93 ? 29.306 3.979 34.237 1.00 45.21 93 GLU A C 1
ATOM 710 O O . GLU A 1 93 ? 29.307 3.264 33.235 1.00 46.65 93 GLU A O 1
ATOM 716 N N . ARG A 1 94 ? 28.349 3.919 35.159 1.00 40.92 94 ARG A N 1
ATOM 717 C CA . ARG A 1 94 ? 27.257 2.951 35.074 1.00 36.14 94 ARG A CA 1
ATOM 718 C C . ARG A 1 94 ? 26.192 3.245 34.015 1.00 31.17 94 ARG A C 1
ATOM 719 O O . ARG A 1 94 ? 25.228 2.492 33.885 1.00 31.49 94 ARG A O 1
ATOM 727 N N . SER A 1 95 ? 26.356 4.330 33.260 1.00 33.07 95 SER A N 1
ATOM 728 C CA . SER A 1 95 ? 25.390 4.687 32.216 1.00 27.41 95 SER A CA 1
ATOM 729 C C . SER A 1 95 ? 26.091 5.066 30.919 1.00 29.92 95 SER A C 1
ATOM 730 O O . SER A 1 95 ? 27.289 5.350 30.918 1.00 30.63 95 SER A O 1
ATOM 733 N N . VAL A 1 96 ? 25.336 5.085 29.823 1.00 27.83 96 VAL A N 1
ATOM 734 C CA . VAL A 1 96 ? 25.886 5.396 28.509 1.00 22.34 96 VAL A CA 1
ATOM 735 C C . VAL A 1 96 ? 25.111 6.490 27.797 1.00 24.50 96 VAL A C 1
ATOM 736 O O . VAL A 1 96 ? 23.890 6.406 27.677 1.00 29.40 96 VAL A O 1
ATOM 740 N N . LEU A 1 97 ? 25.829 7.502 27.309 1.00 22.61 97 LEU A N 1
ATOM 741 C CA . LEU A 1 97 ? 25.218 8.631 26.612 1.00 22.66 97 LEU A CA 1
ATOM 742 C C . LEU A 1 97 ? 25.276 8.511 25.093 1.00 28.76 97 LEU A C 1
ATOM 743 O O . LEU A 1 97 ? 26.297 8.122 24.524 1.00 28.40 97 LEU A O 1
ATOM 748 N N . ILE A 1 98 ? 24.172 8.861 24.440 1.0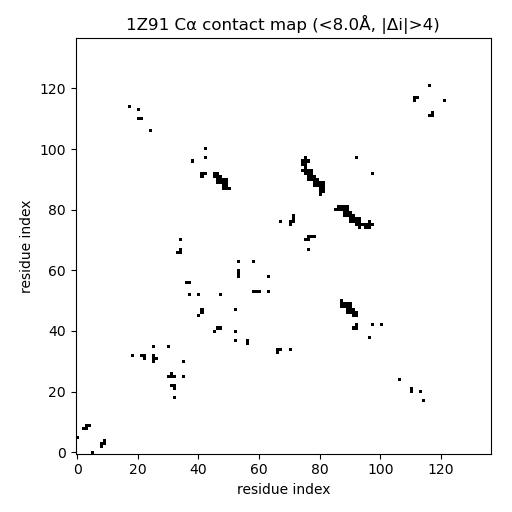0 31.84 98 ILE A N 1
ATOM 749 C CA . ILE A 1 98 ? 24.091 8.808 22.987 1.00 32.24 98 ILE A CA 1
ATOM 750 C C . ILE A 1 98 ? 23.875 10.216 22.440 1.00 31.94 98 ILE A C 1
ATOM 751 O O . ILE A 1 98 ? 22.817 10.819 22.617 1.00 34.93 98 ILE A O 1
ATOM 756 N N . SER A 1 99 ? 24.902 10.733 21.780 1.00 35.72 99 SER A N 1
ATOM 757 C CA . SER A 1 99 ? 24.860 12.066 21.202 1.00 38.05 99 SER A CA 1
ATOM 758 C C . SER A 1 99 ? 24.594 11.963 19.705 1.00 32.50 99 SER A C 1
ATOM 759 O O . SER A 1 99 ? 24.708 10.890 19.125 1.00 32.44 99 SER A O 1
ATOM 762 N N . LEU A 1 100 ? 24.231 13.086 19.095 1.00 34.84 100 LEU A N 1
ATOM 763 C CA . LEU A 1 100 ? 23.946 13.153 17.664 1.00 32.07 100 LEU A CA 1
ATOM 764 C C . LEU A 1 100 ? 25.141 13.787 16.938 1.00 34.13 100 LEU A C 1
ATOM 765 O O . LEU A 1 100 ? 25.789 14.688 17.464 1.00 37.69 100 LEU A O 1
ATOM 770 N N . THR A 1 101 ? 25.437 13.312 15.737 1.00 36.13 101 THR A N 1
ATOM 771 C CA . THR A 1 101 ? 26.545 13.848 14.945 1.00 39.08 101 THR A CA 1
ATOM 772 C C . THR A 1 101 ? 26.000 14.936 14.034 1.00 40.48 101 THR A C 1
ATOM 773 O O . THR A 1 101 ? 24.793 15.026 13.851 1.00 45.19 101 THR A O 1
ATOM 777 N N . GLU A 1 102 ? 26.870 15.749 13.443 1.00 44.69 102 GLU A N 1
ATOM 778 C CA . GLU A 1 102 ? 26.385 16.796 12.551 1.00 50.28 102 GLU A CA 1
ATOM 779 C C . GLU A 1 102 ? 25.854 16.159 11.267 1.00 49.46 102 GLU A C 1
ATOM 780 O O . GLU A 1 102 ? 25.262 16.829 10.424 1.00 53.13 102 GLU A O 1
ATOM 786 N N . ASP A 1 103 ? 26.073 14.856 11.123 1.00 51.63 103 ASP A N 1
ATOM 787 C CA . ASP A 1 103 ? 25.577 14.118 9.962 1.00 53.47 103 ASP A CA 1
ATOM 788 C C . ASP A 1 103 ? 24.169 13.671 10.308 1.00 48.46 103 ASP A C 1
ATOM 789 O O . ASP A 1 103 ? 23.301 13.562 9.439 1.00 52.32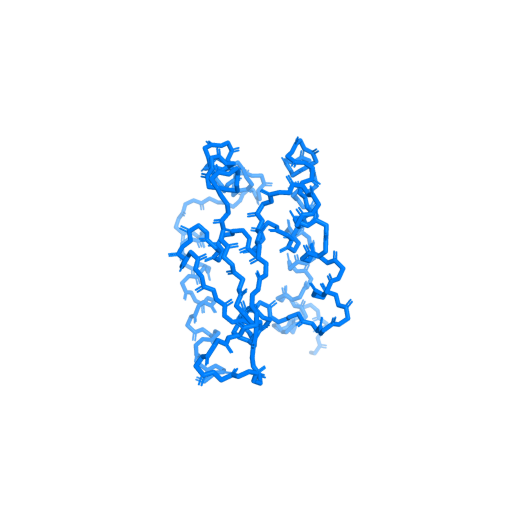 103 ASP A O 1
ATOM 794 N N . GLY A 1 104 ? 23.962 13.396 11.591 1.00 42.31 104 GLY A N 1
ATOM 795 C CA . GLY A 1 104 ? 22.659 12.973 12.053 1.00 33.21 104 GLY A CA 1
ATOM 796 C C . GLY A 1 104 ? 21.753 14.176 12.163 1.00 29.36 104 GLY A C 1
ATOM 797 O O . GLY A 1 104 ? 20.556 14.062 11.990 1.00 28.89 104 GLY A O 1
ATOM 798 N N . ALA A 1 105 ? 22.337 15.338 12.433 1.00 31.32 105 ALA A N 1
ATOM 799 C CA . ALA A 1 105 ? 21.582 16.578 12.577 1.00 36.40 105 ALA A CA 1
ATOM 800 C C . ALA A 1 105 ? 21.219 17.205 11.233 1.00 38.23 105 ALA A C 1
ATOM 801 O O . ALA A 1 105 ? 20.225 17.922 11.123 1.00 40.58 105 ALA A O 1
ATOM 803 N N . LEU A 1 106 ? 22.035 16.940 10.219 1.00 37.16 106 LEU A N 1
ATOM 804 C CA . LEU A 1 106 ? 21.805 17.483 8.886 1.00 35.30 106 LEU A CA 1
ATOM 805 C C . LEU A 1 106 ? 20.810 16.598 8.136 1.00 37.20 106 LEU A C 1
ATOM 806 O O . LEU A 1 106 ? 20.281 16.980 7.093 1.00 35.77 106 LEU A O 1
ATOM 811 N N . LEU A 1 107 ? 20.563 15.411 8.684 1.00 34.89 107 LEU A N 1
ATOM 812 C CA . LEU A 1 107 ? 19.624 14.458 8.105 1.00 35.48 107 LEU A CA 1
ATOM 813 C C . LEU A 1 107 ? 18.197 14.929 8.395 1.00 35.98 107 LEU A C 1
ATOM 814 O O . LEU A 1 107 ? 17.254 14.549 7.712 1.00 40.02 107 LEU A O 1
ATOM 819 N N . LYS A 1 108 ? 18.047 15.759 9.419 1.00 35.97 108 LYS A N 1
ATOM 820 C CA . LYS A 1 108 ? 16.739 16.285 9.779 1.00 34.93 108 LYS A CA 1
ATOM 821 C C . LYS A 1 108 ? 16.175 17.145 8.645 1.00 30.59 108 LYS A C 1
ATOM 822 O O . LYS A 1 108 ? 14.966 17.249 8.479 1.00 25.17 108 LYS A O 1
ATOM 828 N N . GLU A 1 109 ? 17.070 17.759 7.875 1.00 35.86 109 GLU A N 1
ATOM 829 C CA . GLU A 1 109 ? 16.700 18.607 6.734 1.00 38.26 109 GLU A CA 1
ATOM 830 C C . GLU A 1 109 ? 15.742 17.895 5.785 1.00 34.52 109 GLU A C 1
ATOM 831 O O . GLU A 1 109 ? 14.791 18.495 5.288 1.00 38.56 109 GLU A O 1
ATOM 837 N N . LYS A 1 110 ? 16.001 16.621 5.520 1.00 32.98 110 LYS A N 1
ATOM 838 C CA . LYS A 1 110 ? 15.143 15.876 4.611 1.00 39.73 110 LYS A CA 1
ATOM 839 C C . LYS A 1 110 ? 14.082 14.969 5.238 1.00 38.54 110 LYS A C 1
ATOM 840 O O . LYS A 1 110 ? 13.466 14.157 4.548 1.00 37.43 110 LYS A O 1
ATOM 846 N N . ALA A 1 111 ? 13.855 15.117 6.539 1.00 35.76 111 ALA A N 1
ATOM 847 C CA . ALA A 1 111 ? 12.838 14.321 7.211 1.00 31.58 111 ALA A CA 1
ATOM 848 C C . ALA A 1 111 ? 11.640 15.214 7.550 1.00 31.35 111 ALA A C 1
ATOM 849 O O . ALA A 1 111 ? 10.506 14.753 7.638 1.00 30.66 111 ALA A O 1
ATOM 851 N N . VAL A 1 112 ? 11.911 16.505 7.713 1.00 36.19 112 VAL A N 1
ATOM 852 C CA . VAL A 1 112 ? 10.901 17.507 8.059 1.00 36.37 112 VAL A CA 1
ATOM 853 C C . VAL A 1 112 ? 9.551 17.357 7.358 1.00 36.25 112 VAL A C 1
ATOM 854 O O . VAL A 1 112 ? 8.527 17.791 7.885 1.00 34.31 112 VAL A O 1
ATOM 858 N N . ASP A 1 113 ? 9.542 16.743 6.179 1.00 38.07 113 ASP A N 1
ATOM 859 C CA . ASP A 1 113 ? 8.300 16.583 5.427 1.00 39.56 113 ASP A CA 1
ATOM 860 C C . ASP A 1 113 ? 7.644 15.201 5.559 1.00 37.30 113 ASP A C 1
ATOM 861 O O . ASP A 1 113 ? 6.497 15.013 5.149 1.00 38.18 113 ASP A O 1
ATOM 866 N N . ILE A 1 114 ? 8.357 14.244 6.143 1.00 32.07 114 ILE A N 1
ATOM 867 C CA . ILE A 1 114 ? 7.810 12.902 6.339 1.00 32.21 114 ILE A CA 1
ATOM 868 C C . ILE A 1 114 ? 6.446 12.929 7.068 1.00 37.32 114 ILE A C 1
ATOM 869 O O . ILE A 1 114 ? 5.499 12.249 6.655 1.00 34.81 114 ILE A O 1
ATOM 874 N N . PRO A 1 115 ? 6.334 13.711 8.163 1.00 35.42 115 PRO A N 1
ATOM 875 C CA . PRO A 1 115 ? 5.090 13.824 8.938 1.00 35.18 115 PRO A CA 1
ATOM 876 C C . PRO A 1 115 ? 3.874 14.275 8.122 1.00 31.99 115 PRO A C 1
ATOM 877 O O . PRO A 1 115 ? 2.840 13.610 8.111 1.00 32.91 115 PRO A O 1
ATOM 881 N N . GLY A 1 116 ? 3.984 15.410 7.450 1.00 30.23 116 GLY A N 1
ATOM 882 C CA . GLY A 1 116 ? 2.864 15.870 6.647 1.00 31.57 116 GLY A CA 1
ATOM 883 C C . GLY A 1 116 ? 2.457 14.849 5.590 1.00 33.87 116 GLY A C 1
ATOM 884 O O . GLY A 1 116 ? 1.266 14.638 5.337 1.00 29.36 116 GLY A O 1
ATOM 885 N N . THR A 1 117 ? 3.447 14.213 4.967 1.00 31.42 117 THR A N 1
ATOM 886 C CA . THR A 1 117 ? 3.180 13.220 3.938 1.00 33.00 117 THR A CA 1
ATOM 887 C C . THR A 1 117 ? 2.333 12.090 4.490 1.00 30.93 117 THR A C 1
ATOM 888 O O . THR A 1 117 ? 1.206 11.881 4.050 1.00 33.93 117 THR A O 1
ATOM 892 N N . ILE A 1 118 ? 2.875 11.375 5.471 1.00 39.73 118 ILE A N 1
ATOM 893 C CA . ILE A 1 118 ? 2.180 10.247 6.083 1.00 34.79 118 ILE A CA 1
ATOM 894 C C . ILE A 1 118 ? 0.825 10.589 6.675 1.00 31.58 118 ILE A C 1
ATOM 895 O O . ILE A 1 118 ? -0.110 9.797 6.570 1.00 33.80 118 ILE A O 1
ATOM 900 N N . LEU A 1 119 ? 0.714 11.760 7.290 1.00 27.95 119 LEU A N 1
ATOM 901 C CA . LEU A 1 119 ? -0.554 12.180 7.874 1.00 30.03 119 LEU A CA 1
ATOM 902 C C . LEU A 1 119 ? -1.594 12.371 6.771 1.00 32.79 119 LEU A C 1
ATOM 903 O O . LEU A 1 119 ? -2.799 12.319 7.017 1.00 32.37 119 LEU A O 1
ATOM 908 N N . GLY A 1 120 ? -1.113 12.584 5.549 1.00 35.24 120 GLY A N 1
ATOM 909 C CA . GLY A 1 120 ? -2.002 12.761 4.416 1.00 26.55 120 GLY A CA 1
ATOM 910 C C . GLY A 1 120 ? -2.289 11.416 3.783 1.00 33.33 120 GLY A C 1
ATOM 911 O O . GLY A 1 120 ? -3.284 11.248 3.080 1.00 35.36 120 GLY A O 1
ATOM 912 N N . LEU A 1 121 ? -1.413 10.448 4.041 1.00 36.47 121 LEU A N 1
ATOM 913 C CA . LEU A 1 121 ? -1.564 9.101 3.501 1.00 39.09 121 LEU A CA 1
ATOM 914 C C . LEU A 1 121 ? -2.516 8.270 4.358 1.00 43.81 121 LEU A C 1
ATOM 915 O O . LEU A 1 121 ? -2.943 7.187 3.953 1.00 43.56 121 LEU A O 1
ATOM 920 N N . SER A 1 122 ? -2.841 8.782 5.544 1.00 47.37 122 SER A N 1
ATOM 921 C CA . SER A 1 122 ? -3.756 8.101 6.454 1.00 43.15 122 SER A CA 1
ATOM 922 C C . SER A 1 122 ? -5.195 8.483 6.099 1.00 42.46 122 SER A C 1
ATOM 923 O O . SER A 1 122 ? -6.148 7.972 6.691 1.00 40.95 122 SER A O 1
ATOM 926 N N . LYS A 1 123 ? -5.343 9.393 5.141 1.00 39.58 123 LYS A N 1
ATOM 927 C CA . LYS A 1 123 ? -6.656 9.839 4.697 1.00 39.10 123 LYS A CA 1
ATOM 928 C C . LYS A 1 123 ? -7.460 10.509 5.792 1.00 42.30 123 LYS A C 1
ATOM 929 O O . LYS A 1 123 ? -8.603 10.915 5.575 1.00 49.81 123 LYS A O 1
ATOM 935 N N . GLN A 1 124 ? -6.866 10.620 6.972 1.00 43.78 124 GLN A N 1
ATOM 936 C CA . GLN A 1 124 ? -7.532 11.275 8.090 1.00 47.18 124 GLN A CA 1
ATOM 937 C C . GLN A 1 124 ? -7.125 12.739 8.012 1.00 50.80 124 GLN A C 1
ATOM 938 O O . GLN A 1 124 ? -5.941 13.053 7.840 1.00 50.88 124 GLN A O 1
ATOM 944 N N . SER A 1 125 ? -8.091 13.641 8.127 1.00 49.03 125 SER A N 1
ATOM 945 C CA . SER A 1 125 ? -7.749 15.048 8.029 1.00 54.27 125 SER A CA 1
ATOM 946 C C . SER A 1 125 ? -8.557 15.922 8.971 1.00 55.16 125 SER A C 1
ATOM 947 O O . SER A 1 125 ? -9.487 15.461 9.639 1.00 54.36 125 SER A O 1
ATOM 950 N N . GLY A 1 126 ? -8.168 17.191 9.019 1.00 56.41 126 GLY A N 1
ATOM 951 C CA . GLY A 1 126 ? -8.849 18.160 9.850 1.00 53.91 126 GLY A CA 1
ATOM 952 C C . GLY A 1 126 ? -8.478 18.098 11.312 1.00 51.77 126 GLY A C 1
ATOM 953 O O . GLY A 1 126 ? -7.345 17.790 11.682 1.00 49.94 126 GLY A O 1
ATOM 954 N N . GLU A 1 127 ? -9.460 18.404 12.146 1.00 49.01 127 GLU A N 1
ATOM 955 C CA . GLU A 1 127 ? -9.266 18.400 13.573 1.00 50.25 127 GLU A CA 1
ATOM 956 C C . GLU A 1 127 ? -9.500 17.007 14.108 1.00 49.16 127 GLU A C 1
ATOM 957 O O . GLU A 1 127 ? -9.257 16.736 15.283 1.00 52.81 127 GLU A O 1
ATOM 963 N N . ASP A 1 128 ? -9.974 16.117 13.248 1.00 43.16 128 ASP A N 1
ATOM 964 C CA . ASP A 1 128 ? -10.220 14.753 13.681 1.00 40.13 128 ASP A CA 1
ATOM 965 C C . ASP A 1 128 ? -8.900 14.146 14.132 1.00 34.46 128 ASP A C 1
ATOM 966 O O . ASP A 1 128 ? -8.843 13.415 15.114 1.00 34.05 128 ASP A O 1
ATOM 971 N N . LEU A 1 129 ? -7.831 14.483 13.427 1.00 31.21 129 LEU A N 1
ATOM 972 C CA . LEU A 1 129 ? -6.519 13.967 13.768 1.00 30.47 129 LEU A CA 1
ATOM 973 C C . LEU A 1 129 ? -5.997 14.699 14.998 1.00 32.83 129 LEU A C 1
ATOM 974 O O . LEU A 1 129 ? -5.349 14.097 15.871 1.00 30.12 129 LEU A O 1
ATOM 979 N N . LYS A 1 130 ? -6.288 15.996 15.072 1.00 24.58 130 LYS A N 1
ATOM 980 C CA . LYS A 1 130 ? -5.844 16.786 16.209 1.00 27.51 130 LYS A CA 1
ATOM 981 C C . LYS A 1 130 ? -6.500 16.302 17.493 1.00 24.28 130 LYS A C 1
ATOM 982 O O . LYS A 1 130 ? -5.872 16.277 18.538 1.00 24.45 130 LYS A O 1
ATOM 988 N N . GLN A 1 131 ? -7.764 15.915 17.432 1.00 30.56 131 GLN A N 1
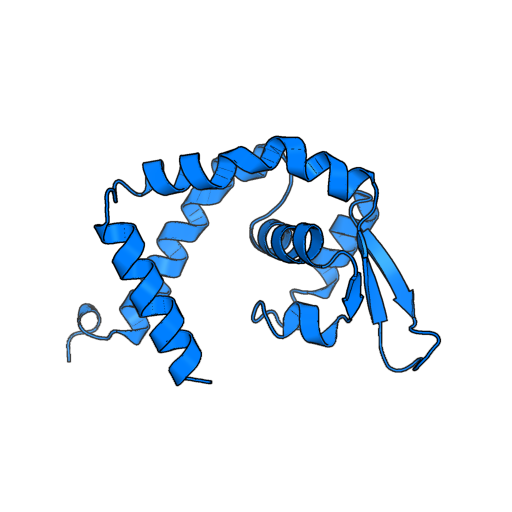ATOM 989 C CA . GLN A 1 131 ? -8.398 15.424 18.642 1.00 32.73 131 GLN A CA 1
ATOM 990 C C . GLN A 1 131 ? -7.992 13.983 18.943 1.00 26.87 131 GLN A C 1
ATOM 991 O O . GLN A 1 131 ? -7.819 13.617 20.105 1.00 23.57 131 GLN A O 1
ATOM 997 N N . LEU A 1 132 ? -7.845 13.166 17.903 1.00 25.73 132 LEU A N 1
ATOM 998 C CA . LEU A 1 132 ? -7.430 11.786 18.108 1.00 20.84 132 LEU A CA 1
ATOM 999 C C . LEU A 1 132 ? -6.150 11.828 18.902 1.00 13.52 132 LEU A C 1
ATOM 1000 O O . LEU A 1 132 ? -6.043 11.214 19.954 1.00 20.44 132 LEU A O 1
ATOM 1005 N N . LYS A 1 133 ? -5.177 12.560 18.377 1.00 14.85 133 LYS A N 1
ATOM 1006 C CA . LYS A 1 133 ? -3.878 12.714 19.027 1.00 19.58 133 LYS A CA 1
ATOM 1007 C C . LYS A 1 133 ? -4.017 13.253 20.453 1.00 19.24 133 LYS A C 1
ATOM 1008 O O . LYS A 1 133 ? -3.455 12.703 21.396 1.00 24.29 133 LYS A O 1
ATOM 1014 N N . SER A 1 134 ? -4.762 14.341 20.596 1.00 18.28 134 SER A N 1
ATOM 1015 C CA . SER A 1 134 ? -4.965 14.971 21.893 1.00 21.86 134 SER A CA 1
ATOM 1016 C C . SER A 1 134 ? -5.445 13.955 22.919 1.00 21.38 134 SER A C 1
ATOM 1017 O O . SER A 1 134 ? -4.879 13.858 24.013 1.00 20.70 134 SER A O 1
ATOM 1020 N N . ALA A 1 135 ? -6.480 13.198 22.565 1.00 13.87 135 ALA A N 1
ATOM 1021 C CA . ALA A 1 135 ? -7.017 12.176 23.460 1.00 16.32 135 ALA A CA 1
ATOM 1022 C C . ALA A 1 135 ? -5.989 11.065 23.733 1.00 19.01 135 ALA A C 1
ATOM 1023 O O . ALA A 1 135 ? -5.863 10.595 24.872 1.00 24.04 135 ALA A O 1
ATOM 1025 N N . LEU A 1 136 ? -5.242 10.650 22.711 1.00 12.82 136 LEU A N 1
ATOM 1026 C CA . LEU A 1 136 ? -4.251 9.581 22.917 1.00 19.34 136 LEU A CA 1
ATOM 1027 C C . LEU A 1 136 ? -3.151 9.976 23.887 1.00 16.85 136 LEU A C 1
ATOM 1028 O O . LEU A 1 136 ? -2.686 9.147 24.670 1.00 16.54 136 LEU A O 1
ATOM 1033 N N . TYR A 1 137 ? -2.736 11.238 23.830 1.00 14.37 137 TYR A N 1
ATOM 1034 C CA . TYR A 1 137 ? -1.691 11.746 24.716 1.00 22.64 137 TYR A CA 1
ATOM 10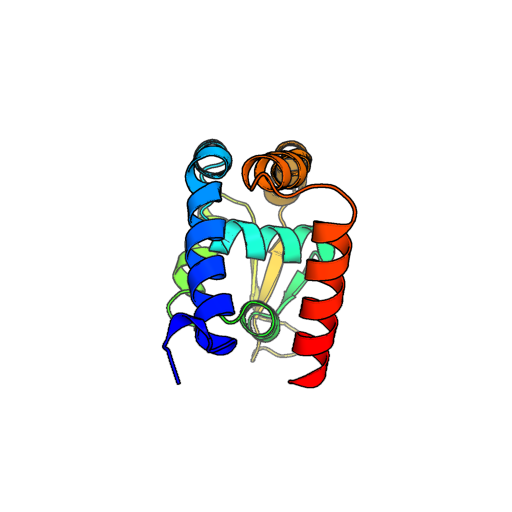35 C C . TYR A 1 137 ? -2.182 11.797 26.155 1.00 25.87 137 TYR A C 1
ATOM 1036 O O . TYR A 1 137 ? -1.436 11.497 27.089 1.00 29.37 137 TYR A O 1
ATOM 1045 N N . THR A 1 138 ? -3.438 12.198 26.322 1.00 24.28 138 THR A N 1
ATOM 1046 C CA . THR A 1 138 ? -4.052 12.298 27.631 1.00 18.46 138 THR A CA 1
ATOM 1047 C C . THR A 1 138 ? -4.154 10.919 28.222 1.00 21.76 138 THR A C 1
ATOM 1048 O O . THR A 1 138 ? -3.837 10.707 29.390 1.00 28.79 138 THR A O 1
ATOM 1052 N N . LEU A 1 139 ? -4.594 9.976 27.399 1.00 25.18 139 LEU A N 1
ATOM 1053 C CA . LEU A 1 139 ? -4.733 8.590 27.831 1.00 27.27 139 LEU A CA 1
ATOM 1054 C C . LEU A 1 139 ? -3.350 8.108 28.242 1.00 25.80 139 LEU A C 1
ATOM 1055 O O . LEU A 1 139 ? -3.149 7.613 29.349 1.00 27.68 139 LEU A O 1
ATOM 1060 N N . LEU A 1 140 ? -2.392 8.279 27.341 1.00 25.24 140 LEU A N 1
ATOM 1061 C CA . LEU A 1 140 ? -1.025 7.856 27.599 1.00 27.57 140 LEU A CA 1
ATOM 1062 C C . LEU A 1 140 ? -0.489 8.481 28.889 1.00 29.03 140 LEU A C 1
ATOM 1063 O O . LEU A 1 140 ? 0.244 7.835 29.635 1.00 28.48 140 LEU A O 1
ATOM 1068 N N . GLU A 1 141 ? -0.865 9.730 29.153 1.00 25.39 141 GLU A N 1
ATOM 1069 C CA . GLU A 1 141 ? -0.415 10.418 30.358 1.00 26.71 141 GLU A CA 1
ATOM 1070 C C . GLU A 1 141 ? -1.090 9.841 31.585 1.00 22.00 141 GLU A C 1
ATOM 1071 O O . GLU A 1 141 ? -0.481 9.756 32.646 1.00 17.90 141 GLU A O 1
ATOM 1077 N N . THR A 1 142 ? -2.354 9.455 31.430 1.00 21.82 142 THR A N 1
ATOM 1078 C CA . THR A 1 142 ? -3.126 8.881 32.524 1.00 22.48 142 THR A CA 1
ATOM 1079 C C . THR A 1 142 ? -2.495 7.577 32.996 1.00 29.61 142 THR A C 1
ATOM 1080 O O . THR A 1 142 ? -2.251 7.389 34.188 1.00 28.34 142 THR A O 1
ATOM 1084 N N . LEU A 1 143 ? -2.248 6.677 32.046 1.00 33.60 143 LEU A N 1
ATOM 1085 C CA . LEU A 1 143 ? -1.666 5.371 32.337 1.00 36.32 143 LEU A CA 1
ATOM 1086 C C . LEU A 1 143 ? -0.212 5.496 32.747 1.00 37.12 143 LEU A C 1
ATOM 1087 O O . LEU A 1 143 ? 0.571 4.569 32.611 1.00 35.86 143 LEU A O 1
ATOM 1092 N N . HIS A 1 144 ? 0.136 6.666 33.248 1.00 46.30 144 HIS A N 1
ATOM 1093 C CA . HIS A 1 144 ? 1.479 6.922 33.721 1.00 56.13 144 HIS A CA 1
ATOM 1094 C C . HIS A 1 144 ? 1.378 7.764 34.996 1.00 59.40 144 HIS A C 1
ATOM 1095 O O . HIS A 1 144 ? 1.779 8.947 34.974 1.00 61.63 144 HIS A O 1
#

Sequence (137 aa):
MKLENQLSFLLYASSREMTKQYKPLLDKLNITYPQYLALLLLWEHETLTVKKMGEQLYLDSGTLTPMLKRMEQQGLITRKRSEEDERSVLISLTEDGALLKEKAVDIPGTILGLSKQSGEDLKQLKSALYTLLETLH

GO terms:
  GO:0045892 negative regulation of DNA-templated transcription (P, IDA)
  GO:0042802 identical protein binding (F, IDA)
  GO:0042803 protein homodimerization activity (F, IDA)
  GO:0000122 negative regulation of transcription by RNA polymerase II (P, IDA)
  GO:0000977 RNA polymerase II transcription regulatory region sequence-specific DNA binding (F, IMP)
  GO:0001227 DNA-binding transcription repressor activity, RNA polymerase II-specific (F, IMP)
  GO:0042542 response to hydrogen peroxide (P, IMP)
  GO:0045892 negative regulation of DNA-templated transcription (P, IMP)
  GO:0000122 negative regulation of transcription by RNA polymerase II (P, IMP)

Secondary structure (DSSP, 8-state):
--GGG-HHHHHHHHHHHHHTTSHHHHTTT---HHHHHHHHHHHHHSEEEHHHHHHTTT--HHHHHHHHHHHHHHTSEE--B-SS-TTSBEEEEPHHHHSGGGGTTTHHHHHHHHT---THHHHHHHHHHHHHHHHT-

Organism: Bacillus subtilis (strain 168) (NCBI:txid224308)

Nearest PDB structures (foldseek):
  1z9c-assembly2_C  TM=9.160E-01  e=9.641E-21  Bacillus subtilis
  7el3-assembly1_B  TM=8.524E-01  e=1.494E-07  Acinetobacter baumannii
  7kua-assembly1_A-2  TM=8.632E-01  e=2.143E-06  Pseudomonas putida
  3bpv-assembly1_A-2  TM=8.441E-01  e=1.561E-06  unclassified
  6pcp-assembly2_C  TM=8.302E-01  e=2.283E-06  Bordetella pertussis